Protein AF-A0A443Q7G7-F1 (afdb_monomer)

InterPro domains:
  IPR002477 Peptidoglycan binding-like [PF01471] (32-79)
  IPR021158 Peptidase M10A, cysteine switch, zinc binding site [PS00546] (82-89)
  IPR036365 PGBD-like superfamily [SSF47090] (23-89)
  IPR036366 PGBD superfamily [G3DSA:1.10.101.10] (28-89)

Organism: NCBI:txid1965070

Sequence (96 aa):
MAKLIFVIGVFSILFCSFIIRLSSANDVDPKTFLWKYGFMPNPRARGSKANMTDAVLQFQRFNNLEQTGTLNSETLRKMRSPRCGNPDIVRR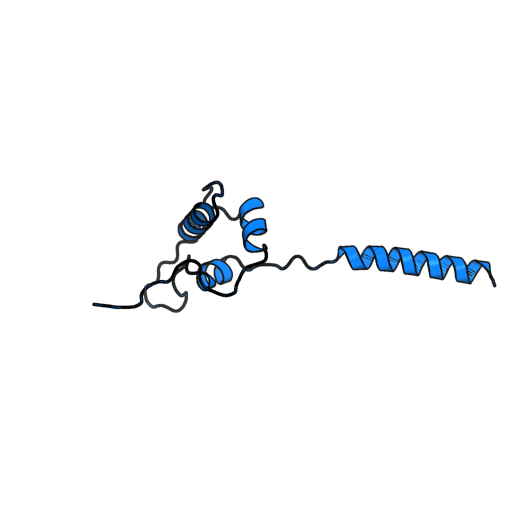SGIR

Nearest PDB structures (foldseek):
  8k5x-assembly1_A  TM=7.816E-01  e=2.887E-03  Homo sapiens
  8k5v-assembly1_A  TM=7.853E-01  e=3.276E-03  Homo sapiens
  8k5w-assembly1_A  TM=7.881E-01  e=3.717E-03  Homo sapiens
  5ue3-assembly1_A  TM=7.737E-01  e=5.430E-03  Homo sapiens
  1ck7-assembly1_A  TM=6.362E-01  e=7.448E-03  Homo sapiens

Structure (mmCIF, N/CA/C/O backbone):
data_AF-A0A443Q7G7-F1
#
_entry.id   AF-A0A443Q7G7-F1
#
loop_
_atom_site.group_PDB
_atom_site.id
_atom_site.type_symbol
_atom_site.label_atom_id
_atom_site.label_alt_id
_atom_site.label_comp_id
_atom_site.label_asym_id
_atom_site.label_entity_id
_atom_site.label_seq_id
_atom_site.pdbx_PDB_ins_code
_atom_site.Cartn_x
_atom_site.Cartn_y
_atom_site.Cartn_z
_atom_site.occupancy
_atom_site.B_iso_or_equiv
_atom_site.auth_seq_id
_atom_site.auth_comp_i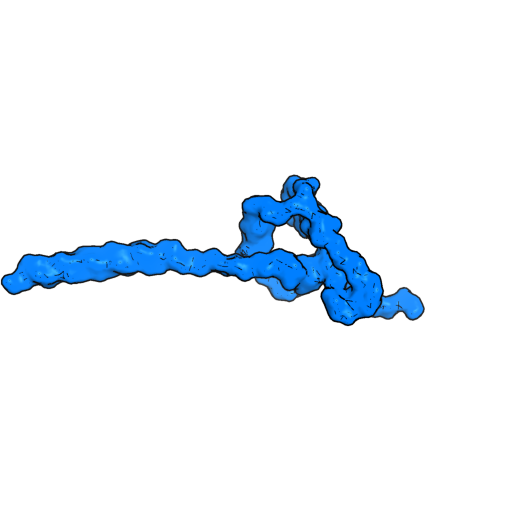d
_atom_site.auth_asym_id
_atom_site.auth_atom_id
_atom_site.pdbx_PDB_model_num
ATOM 1 N N . MET A 1 1 ? -16.925 0.666 56.859 1.00 59.03 1 MET A N 1
ATOM 2 C CA . MET A 1 1 ? -16.867 -0.575 56.054 1.00 59.03 1 MET A CA 1
ATOM 3 C C . MET A 1 1 ? -17.593 -0.446 54.707 1.00 59.03 1 MET A C 1
ATOM 5 O O . MET A 1 1 ? -16.958 -0.669 53.689 1.00 59.03 1 MET A O 1
ATOM 9 N N . ALA A 1 2 ? -18.858 0.001 54.647 1.00 48.34 2 ALA A N 1
ATOM 10 C CA . ALA A 1 2 ? -19.624 0.092 53.385 1.00 48.34 2 ALA A CA 1
ATOM 11 C C . ALA A 1 2 ? -19.098 1.108 52.337 1.00 48.34 2 ALA A C 1
ATOM 13 O O . ALA A 1 2 ? -19.207 0.871 51.139 1.00 48.34 2 ALA A O 1
ATOM 14 N N . LYS A 1 3 ? -18.472 2.216 52.765 1.00 48.56 3 LYS A N 1
ATOM 15 C CA . LYS A 1 3 ? -17.905 3.237 51.855 1.00 48.56 3 LYS A CA 1
ATOM 16 C C . LYS A 1 3 ? -16.683 2.753 51.060 1.00 48.56 3 LYS A C 1
ATOM 18 O O . LYS A 1 3 ? -16.434 3.262 49.977 1.00 48.56 3 LYS A O 1
ATOM 23 N N . LEU A 1 4 ? -15.947 1.761 51.570 1.00 43.94 4 LEU A N 1
ATOM 24 C CA . LEU A 1 4 ? -14.734 1.241 50.927 1.00 43.94 4 LEU A CA 1
ATOM 25 C C . LEU A 1 4 ? -15.065 0.310 49.748 1.00 43.94 4 LEU A C 1
ATOM 27 O O . LEU A 1 4 ? -14.384 0.328 48.733 1.00 43.94 4 LEU A O 1
ATOM 31 N N . ILE A 1 5 ? -16.167 -0.437 49.848 1.00 55.34 5 ILE A N 1
ATOM 32 C CA . ILE A 1 5 ? -16.628 -1.384 48.821 1.00 55.34 5 ILE A CA 1
ATOM 33 C C . ILE A 1 5 ? -17.119 -0.644 47.565 1.00 55.34 5 ILE A C 1
ATOM 35 O O . ILE A 1 5 ? -16.858 -1.076 46.444 1.00 55.34 5 ILE A O 1
ATOM 39 N N . PHE A 1 6 ? -17.768 0.512 47.740 1.00 52.75 6 PHE A N 1
ATOM 40 C CA . PHE A 1 6 ? -18.289 1.308 46.624 1.00 52.75 6 PHE A CA 1
ATOM 41 C C . PHE A 1 6 ? -17.169 1.941 45.780 1.00 52.75 6 PHE A C 1
ATOM 43 O O . PHE A 1 6 ? -17.249 1.962 44.555 1.00 52.75 6 PHE A O 1
ATOM 50 N N . VAL A 1 7 ? -16.081 2.391 46.418 1.00 57.19 7 VAL A N 1
ATOM 51 C CA . VAL A 1 7 ? -14.925 3.000 45.732 1.00 57.19 7 VAL A CA 1
ATOM 52 C C . VAL A 1 7 ? -14.169 1.969 44.888 1.00 57.19 7 VAL A C 1
ATOM 54 O O . VAL A 1 7 ? -13.787 2.271 43.761 1.00 57.19 7 VAL A O 1
ATOM 57 N N . ILE A 1 8 ? -14.023 0.734 45.380 1.00 59.84 8 ILE A N 1
ATOM 58 C CA . ILE A 1 8 ? -13.361 -0.358 44.646 1.00 59.84 8 ILE A CA 1
ATOM 59 C C . ILE A 1 8 ? -14.207 -0.797 43.438 1.00 59.84 8 ILE A C 1
ATOM 61 O O . ILE A 1 8 ? -13.664 -1.034 42.360 1.00 59.84 8 ILE A O 1
ATOM 65 N N . GLY A 1 9 ? -15.537 -0.846 43.584 1.00 58.53 9 GLY A N 1
ATOM 66 C CA . GLY A 1 9 ? -16.457 -1.183 42.492 1.00 58.53 9 GLY A CA 1
ATOM 67 C C . GLY A 1 9 ? -16.459 -0.146 41.365 1.00 58.53 9 GLY A C 1
ATOM 68 O O . GLY A 1 9 ? -16.353 -0.505 40.194 1.00 58.53 9 GLY A O 1
ATOM 69 N N . VAL A 1 10 ? -16.490 1.146 41.703 1.00 60.00 10 VAL A N 1
ATOM 70 C CA . VAL A 1 10 ? -16.421 2.234 40.712 1.00 60.00 10 VAL A CA 1
ATOM 71 C C . VAL A 1 10 ? -15.048 2.275 40.032 1.00 60.00 10 VAL A C 1
ATOM 73 O O . VAL A 1 10 ? -14.978 2.452 38.817 1.00 60.00 10 VAL A O 1
ATOM 76 N N . PHE A 1 11 ? -13.959 2.023 40.769 1.00 60.16 11 PHE A N 1
ATOM 77 C CA . PHE A 1 11 ? -12.617 1.919 40.191 1.00 60.16 11 PHE A CA 1
ATOM 78 C C . PHE A 1 11 ? -12.496 0.708 39.257 1.00 60.16 11 PHE A C 1
ATOM 80 O O . PHE A 1 11 ? -11.933 0.842 38.182 1.00 60.16 11 PHE A O 1
ATOM 87 N N . SER A 1 12 ? -13.096 -0.439 39.592 1.00 62.53 12 SER A N 1
ATOM 88 C CA . SER A 1 12 ? -13.134 -1.631 38.731 1.00 62.53 12 SER A CA 1
ATOM 89 C C . SER A 1 12 ? -13.910 -1.402 37.425 1.00 62.53 12 SER A C 1
ATOM 91 O O . SER A 1 12 ? -13.451 -1.815 36.363 1.00 62.53 12 SER A O 1
ATOM 93 N N . ILE A 1 13 ? -15.033 -0.676 37.466 1.00 61.56 13 ILE A N 1
ATOM 94 C CA . ILE A 1 13 ? -15.845 -0.346 36.279 1.00 61.56 13 ILE A CA 1
ATOM 95 C C . ILE A 1 13 ? -15.149 0.704 35.392 1.00 61.56 13 ILE A C 1
ATOM 97 O O . ILE A 1 13 ? -15.156 0.593 34.160 1.00 61.56 13 ILE A O 1
ATOM 101 N N . LEU A 1 14 ? -14.496 1.700 36.000 1.00 57.81 14 LEU A N 1
ATOM 102 C CA . LEU A 1 14 ? -13.694 2.696 35.280 1.00 57.81 14 LEU A CA 1
ATOM 103 C C . LEU A 1 14 ? -12.424 2.072 34.684 1.00 57.81 14 LEU A C 1
ATOM 105 O O . LEU A 1 14 ? -12.064 2.375 33.548 1.00 57.81 14 LEU A O 1
ATOM 109 N N . PHE A 1 15 ? -11.796 1.139 35.399 1.00 58.72 15 PHE A N 1
ATOM 110 C CA . PHE A 1 15 ? -10.650 0.371 34.918 1.00 58.72 15 PHE A CA 1
ATOM 111 C C . PHE A 1 15 ? -11.053 -0.589 33.790 1.00 58.72 15 PHE A C 1
ATOM 113 O O . PHE A 1 15 ? -10.348 -0.695 32.790 1.00 58.72 15 PHE A O 1
ATOM 120 N N . CYS A 1 16 ? -12.236 -1.208 33.872 1.00 54.50 16 CYS A N 1
ATOM 121 C CA . CYS A 1 16 ? -12.803 -2.021 32.794 1.00 54.50 16 CYS A CA 1
ATOM 122 C C . CYS A 1 16 ? -13.028 -1.184 31.522 1.00 54.50 16 CYS A C 1
ATOM 124 O O . CYS A 1 16 ? -12.611 -1.569 30.431 1.00 54.50 16 CYS A O 1
ATOM 126 N N . SER A 1 17 ? -13.584 0.021 31.670 1.00 58.47 17 SER A N 1
ATOM 127 C CA . SER A 1 17 ? -13.790 0.958 30.557 1.00 58.47 17 SER A CA 1
ATOM 128 C C . SER A 1 17 ? -12.476 1.471 29.945 1.00 58.47 17 SER A C 1
ATOM 130 O O . SER A 1 17 ? -12.418 1.707 28.738 1.00 58.47 17 SER A O 1
ATOM 132 N N . PHE A 1 18 ? -11.415 1.613 30.748 1.00 60.16 18 PHE A N 1
ATOM 133 C CA . PHE A 1 18 ? -10.078 2.012 30.294 1.00 60.16 18 PHE A CA 1
ATOM 134 C C . PHE A 1 18 ? -9.381 0.897 29.493 1.00 60.16 18 PHE A C 1
ATOM 136 O O . PHE A 1 18 ? -8.838 1.159 28.422 1.00 60.16 18 PHE A O 1
ATOM 143 N N . ILE A 1 19 ? -9.474 -0.360 29.944 1.00 57.97 19 ILE A N 1
ATOM 144 C CA . ILE A 1 19 ? -8.881 -1.519 29.253 1.00 57.97 19 ILE A CA 1
ATOM 145 C C . ILE A 1 19 ? -9.583 -1.818 27.917 1.00 57.97 19 ILE A C 1
ATOM 147 O O . ILE A 1 19 ? -8.914 -2.158 26.942 1.00 57.97 19 ILE A O 1
ATOM 151 N N . ILE A 1 20 ? -10.905 -1.626 27.810 1.00 54.78 20 ILE A N 1
ATOM 152 C CA . ILE A 1 20 ? -11.644 -1.881 26.554 1.00 54.78 20 ILE A CA 1
ATOM 153 C C . ILE A 1 20 ? -11.224 -0.915 25.424 1.00 54.78 20 ILE A C 1
ATOM 155 O O . ILE A 1 20 ? -11.299 -1.267 24.246 1.00 54.78 20 ILE A O 1
ATOM 159 N N . ARG A 1 21 ? -10.724 0.289 25.744 1.00 55.41 21 ARG A N 1
ATOM 160 C CA . ARG A 1 21 ? -10.227 1.252 24.739 1.00 55.41 21 ARG A CA 1
ATOM 161 C C . ARG A 1 21 ? -8.836 0.919 24.191 1.00 55.41 21 ARG A C 1
ATOM 163 O O . ARG A 1 21 ? -8.437 1.528 23.205 1.00 55.41 21 ARG A O 1
ATOM 170 N N . LEU A 1 22 ? -8.135 -0.066 24.756 1.00 58.78 22 LEU A N 1
ATOM 171 C CA . LEU A 1 22 ? -6.828 -0.534 24.277 1.00 58.78 22 LEU A CA 1
ATOM 172 C C . LEU A 1 22 ? -6.951 -1.557 23.135 1.00 58.78 22 LEU A C 1
ATOM 174 O O . LEU A 1 22 ? -6.008 -2.302 22.881 1.00 58.78 22 LEU A O 1
ATOM 178 N N . SER A 1 23 ? -8.110 -1.648 22.465 1.00 55.62 23 SER A N 1
ATOM 179 C CA . SER A 1 23 ? -8.286 -2.561 21.333 1.00 55.62 23 SER A CA 1
ATOM 180 C C . SER A 1 23 ? -7.167 -2.323 20.322 1.00 55.62 23 SER A C 1
ATOM 182 O O . SER A 1 23 ? -7.055 -1.252 19.724 1.00 55.62 23 SER A O 1
ATOM 184 N N . SER A 1 24 ? -6.287 -3.322 20.259 1.00 56.91 24 SER A N 1
ATOM 185 C CA . SER A 1 24 ? -4.999 -3.301 19.591 1.00 56.91 24 SER A CA 1
ATOM 186 C C . SER A 1 24 ? -5.175 -2.769 18.180 1.00 56.91 24 SER A C 1
ATOM 188 O O . SER A 1 24 ? -5.855 -3.377 17.349 1.00 56.91 24 SER A O 1
ATOM 190 N N . ALA A 1 25 ? -4.582 -1.610 17.909 1.00 60.19 25 ALA A N 1
ATOM 191 C CA . ALA A 1 25 ? -4.366 -1.179 16.548 1.00 60.19 25 ALA A CA 1
ATOM 192 C C . ALA A 1 25 ? -3.522 -2.279 15.898 1.00 60.19 25 ALA A C 1
ATOM 194 O O . ALA A 1 25 ? -2.322 -2.326 16.134 1.00 60.19 25 ALA A O 1
ATOM 195 N N . ASN A 1 26 ? -4.159 -3.191 15.154 1.00 65.94 26 ASN A N 1
ATOM 196 C CA . ASN A 1 26 ? -3.467 -4.213 14.379 1.00 65.94 26 ASN A CA 1
ATOM 197 C C . ASN A 1 26 ? -2.465 -3.479 13.492 1.00 65.94 26 ASN A C 1
ATOM 199 O O . ASN A 1 26 ? -2.858 -2.852 12.501 1.00 65.94 26 ASN A O 1
ATOM 203 N N . ASP A 1 27 ? -1.206 -3.460 13.916 1.00 78.44 27 ASP A N 1
ATOM 204 C CA . ASP A 1 27 ? -0.182 -2.711 13.221 1.00 78.44 27 ASP A CA 1
ATOM 205 C C . ASP A 1 27 ? 0.210 -3.544 12.009 1.00 78.44 27 ASP A C 1
ATOM 207 O O . ASP A 1 27 ? 0.831 -4.603 12.105 1.00 78.44 27 ASP A O 1
ATOM 211 N N . VAL A 1 28 ? -0.311 -3.140 10.856 1.00 87.38 28 VAL A N 1
ATOM 212 C CA . VAL A 1 28 ? -0.045 -3.817 9.595 1.00 87.38 28 VAL A CA 1
ATOM 213 C C . VAL A 1 28 ? 1.299 -3.313 9.107 1.00 87.38 28 VAL A C 1
ATOM 215 O O . VAL A 1 28 ? 1.389 -2.147 8.735 1.00 87.38 28 VAL A O 1
ATOM 218 N N . ASP A 1 29 ? 2.310 -4.185 9.046 1.00 94.06 29 ASP A N 1
ATOM 219 C CA . ASP A 1 29 ? 3.542 -3.875 8.317 1.00 94.06 29 ASP A CA 1
ATOM 220 C C . ASP A 1 29 ? 3.212 -3.710 6.819 1.00 94.06 29 ASP A C 1
ATOM 222 O O . ASP A 1 29 ? 2.895 -4.704 6.146 1.00 94.06 29 ASP A O 1
ATOM 226 N N . PRO A 1 30 ? 3.277 -2.487 6.258 1.00 94.81 30 PRO A N 1
ATOM 227 C CA . PRO A 1 30 ? 2.796 -2.221 4.906 1.00 94.81 30 PRO A CA 1
ATOM 228 C C . PRO A 1 30 ? 3.591 -2.981 3.848 1.00 94.81 30 PRO A C 1
ATOM 230 O O . PRO A 1 30 ? 3.041 -3.401 2.831 1.00 94.81 30 PRO A O 1
ATOM 233 N N . LYS A 1 31 ? 4.886 -3.210 4.091 1.00 93.56 31 LYS A N 1
ATOM 234 C CA . LYS A 1 31 ? 5.745 -3.926 3.148 1.00 93.56 31 LYS A CA 1
ATOM 235 C C . LYS A 1 31 ? 5.353 -5.397 3.054 1.00 93.56 31 LYS A C 1
ATOM 237 O O . LYS A 1 31 ? 5.132 -5.903 1.951 1.00 93.56 31 LYS A O 1
ATOM 242 N N . THR A 1 32 ? 5.233 -6.075 4.196 1.00 92.94 32 THR A N 1
ATOM 243 C CA . THR A 1 32 ? 4.775 -7.470 4.249 1.00 92.94 32 THR A CA 1
ATOM 244 C C . THR A 1 32 ? 3.367 -7.602 3.690 1.00 92.94 32 THR A C 1
ATOM 246 O O . THR A 1 32 ? 3.095 -8.544 2.949 1.00 92.94 32 THR A O 1
ATOM 249 N N . PHE A 1 33 ? 2.487 -6.642 3.976 1.00 95.31 33 PHE A N 1
ATOM 250 C CA . PHE A 1 33 ? 1.139 -6.603 3.427 1.00 95.31 33 PHE A CA 1
ATOM 251 C C . PHE A 1 33 ? 1.138 -6.542 1.893 1.00 95.31 33 PHE A C 1
ATOM 253 O O . PHE A 1 33 ? 0.533 -7.393 1.241 1.00 95.31 33 PHE A O 1
ATOM 260 N N . LEU A 1 34 ? 1.842 -5.570 1.306 1.00 95.44 34 LEU A N 1
ATOM 261 C CA . LEU A 1 34 ? 1.871 -5.371 -0.144 1.00 95.44 34 LEU A CA 1
ATOM 262 C C . LEU A 1 34 ? 2.471 -6.585 -0.857 1.00 95.44 34 LEU A C 1
ATOM 264 O O . LEU A 1 34 ? 1.984 -6.984 -1.913 1.00 95.44 34 LEU A O 1
ATOM 268 N N . TRP A 1 35 ? 3.486 -7.216 -0.265 1.00 93.00 35 TRP A N 1
ATOM 269 C CA . TRP A 1 35 ? 4.026 -8.474 -0.772 1.00 93.00 35 TRP A CA 1
ATOM 270 C C . TRP A 1 35 ? 3.012 -9.624 -0.675 1.00 93.00 35 TRP A C 1
ATOM 272 O O . TRP A 1 35 ? 2.754 -10.290 -1.678 1.00 93.00 35 TRP A O 1
ATOM 282 N N . LYS A 1 36 ? 2.401 -9.833 0.499 1.00 92.94 36 LYS A N 1
ATOM 283 C CA . LYS A 1 36 ? 1.438 -10.916 0.755 1.00 92.94 36 LYS A CA 1
ATOM 284 C C . LYS A 1 36 ? 0.251 -10.880 -0.209 1.00 92.94 36 LYS A C 1
ATOM 286 O O . LYS A 1 36 ? -0.179 -11.932 -0.673 1.00 92.94 36 LYS A O 1
ATOM 291 N N . TYR A 1 37 ? -0.253 -9.687 -0.521 1.00 95.31 37 TYR A N 1
ATOM 292 C CA . TYR A 1 37 ? -1.404 -9.511 -1.413 1.00 95.31 37 TYR A CA 1
ATOM 293 C C . TYR A 1 37 ? -1.030 -9.294 -2.889 1.00 95.31 37 TYR A C 1
ATOM 295 O O . TYR A 1 37 ? -1.914 -9.132 -3.726 1.00 95.31 37 TYR A O 1
ATOM 303 N N . GLY A 1 38 ? 0.259 -9.363 -3.238 1.00 93.56 38 GLY A N 1
ATOM 304 C CA . GLY A 1 38 ? 0.724 -9.404 -4.629 1.00 93.56 38 GLY A CA 1
ATOM 305 C C . GLY A 1 38 ? 1.027 -8.048 -5.277 1.00 93.56 38 GLY A C 1
ATOM 306 O O . GLY A 1 38 ? 1.420 -8.016 -6.442 1.00 93.56 38 GLY A O 1
ATOM 307 N N . PHE A 1 39 ? 0.922 -6.943 -4.534 1.00 94.38 39 PHE A N 1
ATOM 308 C CA . PHE A 1 39 ? 1.280 -5.593 -4.993 1.00 94.38 39 PHE A CA 1
ATOM 309 C C . PHE A 1 39 ? 2.794 -5.352 -5.052 1.00 94.38 39 PHE A C 1
ATOM 311 O O . PHE A 1 39 ? 3.251 -4.445 -5.743 1.00 94.38 39 PHE A O 1
ATOM 318 N N . MET A 1 40 ? 3.588 -6.155 -4.337 1.00 91.38 40 MET A N 1
ATOM 319 C CA . MET A 1 40 ? 5.048 -6.059 -4.332 1.00 91.38 40 MET A CA 1
ATOM 320 C C . MET A 1 40 ? 5.691 -7.403 -4.718 1.00 91.38 40 MET A C 1
ATOM 322 O O . MET A 1 40 ? 5.221 -8.460 -4.286 1.00 91.38 40 MET A O 1
ATOM 326 N N . PRO A 1 41 ? 6.768 -7.414 -5.534 1.00 86.25 41 PRO A N 1
ATOM 327 C CA . PRO A 1 41 ? 7.525 -8.631 -5.816 1.00 86.25 41 PRO A CA 1
ATOM 328 C C . PRO A 1 41 ? 8.098 -9.266 -4.545 1.00 86.25 41 PRO A C 1
ATOM 330 O O . PRO A 1 41 ? 8.351 -8.586 -3.552 1.00 86.25 41 PRO A O 1
ATOM 333 N N . ASN A 1 42 ? 8.351 -10.578 -4.603 1.00 81.88 42 ASN A N 1
ATOM 334 C CA . ASN A 1 42 ? 8.956 -11.305 -3.492 1.00 81.88 42 ASN A CA 1
ATOM 335 C C . ASN A 1 42 ? 10.295 -10.650 -3.095 1.00 81.88 42 ASN A C 1
ATOM 337 O O . ASN A 1 42 ? 11.185 -10.564 -3.946 1.00 81.88 42 ASN A O 1
ATOM 341 N N . PRO A 1 43 ? 10.471 -10.214 -1.832 1.00 75.06 43 PRO A N 1
ATOM 342 C CA . PRO A 1 43 ? 11.705 -9.568 -1.386 1.00 75.06 43 PRO A CA 1
ATOM 343 C C . PRO A 1 43 ? 12.930 -10.489 -1.468 1.00 75.06 43 PRO A C 1
ATOM 345 O O . PRO A 1 43 ? 14.055 -10.004 -1.488 1.00 75.06 43 PRO A O 1
ATOM 348 N N . ARG A 1 44 ? 12.727 -11.811 -1.543 1.00 80.12 44 ARG A N 1
ATOM 349 C CA . ARG A 1 44 ? 13.791 -12.812 -1.717 1.00 80.12 44 ARG A CA 1
ATOM 350 C C . ARG A 1 44 ? 14.094 -13.133 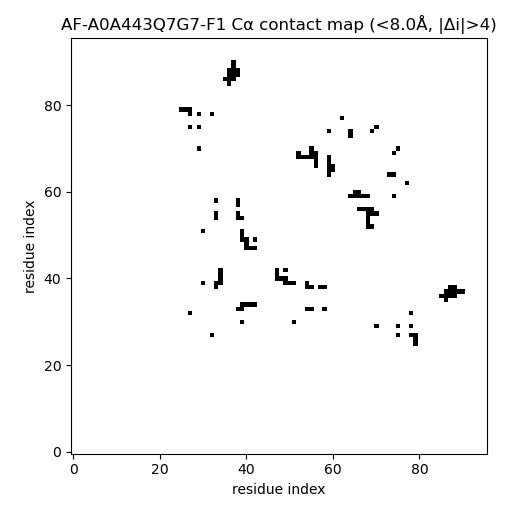-3.185 1.00 80.12 44 ARG A C 1
ATOM 352 O O . ARG A 1 44 ? 15.021 -13.891 -3.455 1.00 80.12 44 ARG A O 1
ATOM 359 N N . ALA A 1 45 ? 13.324 -12.605 -4.141 1.00 80.50 45 ALA A N 1
ATOM 360 C CA . ALA A 1 45 ? 13.569 -12.859 -5.557 1.00 80.50 45 ALA A CA 1
ATOM 361 C C . ALA A 1 45 ? 14.814 -12.098 -6.042 1.00 80.50 45 ALA A C 1
ATOM 363 O O . ALA A 1 45 ? 14.929 -10.881 -5.879 1.00 80.50 45 ALA A O 1
ATOM 364 N N . ARG A 1 46 ? 15.745 -12.824 -6.672 1.00 76.62 46 ARG A N 1
ATOM 365 C CA . ARG A 1 46 ? 16.982 -12.262 -7.232 1.00 76.62 46 ARG A CA 1
ATOM 366 C C . ARG A 1 46 ? 16.644 -11.219 -8.307 1.00 76.62 46 ARG A C 1
ATOM 368 O O . ARG A 1 46 ? 15.875 -11.504 -9.217 1.00 76.62 46 ARG A O 1
ATOM 375 N N . GLY A 1 47 ? 17.211 -10.014 -8.194 1.00 73.12 47 GLY A N 1
ATOM 376 C CA . GLY A 1 47 ? 16.986 -8.911 -9.145 1.0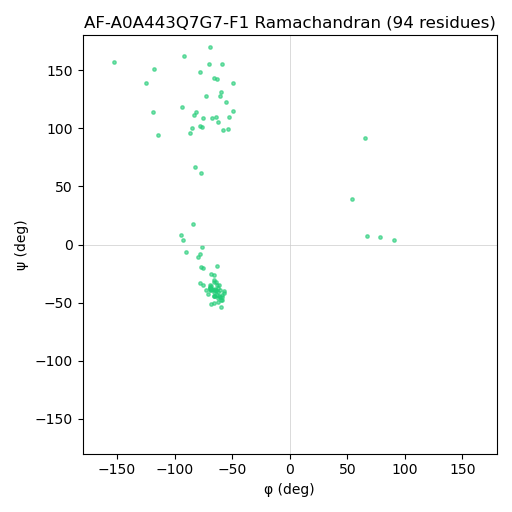0 73.12 47 GLY A CA 1
ATOM 377 C C . GLY A 1 47 ? 15.655 -8.162 -8.981 1.00 73.12 47 GLY A C 1
ATOM 378 O O . GLY A 1 47 ? 15.338 -7.297 -9.795 1.00 73.12 47 GLY A O 1
ATOM 379 N N . SER A 1 48 ? 14.876 -8.460 -7.938 1.00 69.56 48 SER A N 1
ATOM 380 C CA . SER A 1 48 ? 13.636 -7.744 -7.641 1.00 69.56 48 SER A CA 1
ATOM 381 C C . SER A 1 48 ? 13.917 -6.295 -7.226 1.00 69.56 48 SER A C 1
ATOM 383 O O . SER A 1 48 ? 14.402 -6.033 -6.126 1.00 69.56 48 SER A O 1
ATOM 385 N N . LYS A 1 49 ? 13.582 -5.337 -8.098 1.00 74.94 49 LYS A N 1
ATOM 386 C CA . LYS A 1 49 ? 13.476 -3.921 -7.729 1.00 74.94 49 LYS A CA 1
ATOM 387 C C . LYS A 1 49 ? 12.068 -3.671 -7.193 1.00 74.94 49 LYS A C 1
ATOM 389 O O . LYS A 1 49 ? 11.127 -3.496 -7.960 1.00 74.94 49 LYS A O 1
ATOM 394 N N . ALA A 1 50 ? 11.913 -3.7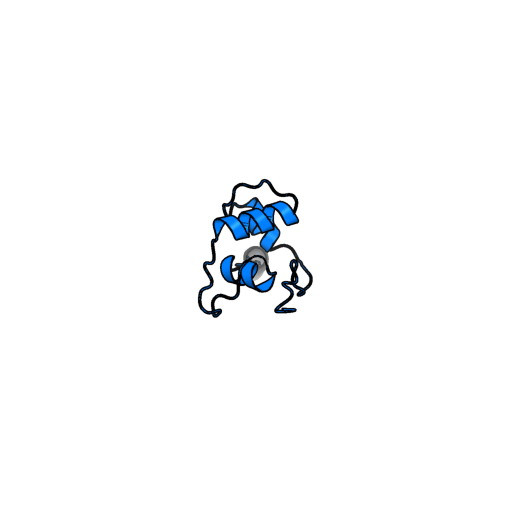13 -5.874 1.00 78.94 50 ALA A N 1
ATOM 395 C CA . ALA A 1 50 ? 10.657 -3.362 -5.224 1.00 78.94 50 ALA A CA 1
ATOM 396 C C . ALA A 1 50 ? 10.571 -1.839 -5.060 1.00 78.94 50 ALA A C 1
ATOM 398 O O . ALA A 1 50 ? 11.318 -1.266 -4.269 1.00 78.94 50 ALA A O 1
ATOM 399 N N . ASN A 1 51 ? 9.662 -1.191 -5.790 1.00 90.81 51 ASN A N 1
ATOM 400 C CA . ASN A 1 51 ? 9.323 0.210 -5.563 1.00 90.81 51 ASN A CA 1
ATOM 401 C C . ASN A 1 51 ? 8.106 0.289 -4.630 1.00 90.81 51 ASN A C 1
ATOM 403 O O . ASN A 1 51 ? 7.035 -0.226 -4.953 1.00 90.81 51 ASN A O 1
ATOM 407 N N . MET A 1 52 ? 8.285 0.904 -3.458 1.00 93.94 52 MET A N 1
ATOM 408 C CA . MET A 1 52 ? 7.212 1.060 -2.473 1.00 93.94 52 MET A CA 1
ATOM 409 C C . MET A 1 52 ? 6.088 1.949 -3.008 1.00 93.94 52 MET A C 1
ATOM 411 O O . MET A 1 52 ? 4.923 1.584 -2.888 1.00 93.94 52 MET A O 1
ATOM 415 N N . THR A 1 53 ? 6.431 3.074 -3.637 1.00 96.56 53 THR A N 1
ATOM 416 C CA . THR A 1 53 ? 5.453 4.034 -4.160 1.00 96.56 53 THR A CA 1
ATOM 417 C C . THR A 1 53 ? 4.561 3.385 -5.213 1.00 96.56 53 THR A C 1
ATOM 419 O O . THR A 1 53 ? 3.341 3.484 -5.120 1.00 96.56 53 THR A O 1
ATOM 422 N N . ASP A 1 54 ? 5.138 2.630 -6.153 1.00 95.69 54 ASP A N 1
ATOM 423 C CA . ASP A 1 54 ? 4.363 1.942 -7.196 1.00 95.69 54 ASP A CA 1
ATOM 424 C C . ASP A 1 54 ? 3.428 0.876 -6.611 1.00 95.69 54 ASP A C 1
ATOM 426 O O . ASP A 1 54 ? 2.293 0.722 -7.066 1.00 95.69 54 ASP A O 1
ATOM 430 N N . ALA A 1 55 ? 3.882 0.141 -5.591 1.00 96.31 55 ALA A N 1
ATOM 431 C CA . ALA A 1 55 ? 3.059 -0.855 -4.910 1.00 96.31 55 ALA A CA 1
ATOM 432 C C . ALA A 1 55 ? 1.889 -0.197 -4.157 1.00 96.31 55 ALA A C 1
ATOM 434 O O . ALA A 1 55 ? 0.762 -0.693 -4.209 1.00 96.31 55 ALA A O 1
ATOM 435 N N . VAL A 1 56 ? 2.134 0.942 -3.500 1.00 98.00 56 VAL A N 1
ATOM 436 C CA . VAL A 1 56 ? 1.093 1.727 -2.821 1.00 98.00 56 VAL A CA 1
ATOM 437 C C . VAL A 1 56 ? 0.097 2.302 -3.827 1.00 98.00 56 VAL A C 1
ATOM 439 O O . VAL A 1 56 ? -1.104 2.168 -3.610 1.00 98.00 56 VAL A O 1
ATOM 442 N N . LEU A 1 57 ? 0.562 2.859 -4.950 1.00 98.25 57 LEU A N 1
ATOM 443 C CA . LEU A 1 57 ? -0.304 3.359 -6.025 1.00 98.25 57 LEU A CA 1
ATOM 444 C C . LEU A 1 57 ? -1.206 2.254 -6.584 1.00 98.25 57 LEU A C 1
ATOM 446 O O . LEU A 1 57 ? -2.407 2.463 -6.761 1.00 98.25 57 LEU A O 1
ATOM 450 N N . GLN A 1 58 ? -0.660 1.055 -6.811 1.00 97.25 58 GLN A N 1
ATOM 451 C CA . GLN A 1 58 ? -1.456 -0.092 -7.254 1.00 97.25 58 GLN A CA 1
ATOM 452 C C . GLN A 1 58 ? -2.498 -0.506 -6.210 1.00 97.25 58 GLN A C 1
ATOM 454 O O . GLN A 1 58 ? -3.651 -0.748 -6.568 1.00 97.25 58 GLN A O 1
ATOM 459 N N . PHE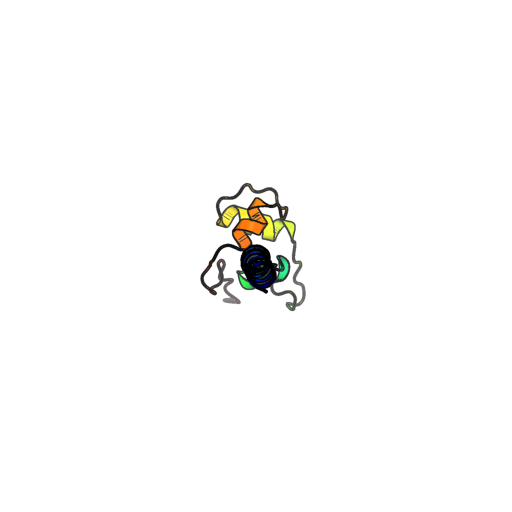 A 1 59 ? -2.126 -0.547 -4.928 1.00 97.62 59 PHE A N 1
ATOM 460 C CA . PHE A 1 59 ? -3.060 -0.853 -3.844 1.00 97.62 59 PHE A CA 1
ATOM 461 C C . PHE A 1 59 ? -4.187 0.182 -3.741 1.00 97.62 59 PHE A C 1
ATOM 463 O O . PHE A 1 59 ? -5.358 -0.191 -3.627 1.00 97.62 59 PHE A O 1
ATOM 470 N N . GLN A 1 60 ? -3.846 1.471 -3.806 1.00 98.56 60 GLN A N 1
ATOM 471 C CA . GLN A 1 60 ? -4.806 2.573 -3.780 1.00 98.56 60 GLN A CA 1
ATOM 472 C C . GLN A 1 60 ? -5.774 2.470 -4.957 1.00 98.56 60 GLN A C 1
ATOM 474 O O . GLN A 1 60 ? -6.985 2.469 -4.751 1.00 98.56 60 GLN A O 1
ATOM 479 N N . ARG A 1 61 ? -5.253 2.257 -6.171 1.00 98.31 61 ARG A N 1
ATOM 480 C CA . ARG A 1 61 ? -6.065 2.060 -7.375 1.00 98.31 61 ARG A CA 1
ATOM 481 C C . ARG A 1 61 ? -7.004 0.859 -7.257 1.00 98.31 61 ARG A C 1
ATOM 483 O O . ARG A 1 61 ? -8.176 0.985 -7.586 1.00 98.31 61 ARG A O 1
ATOM 490 N N . PHE A 1 62 ? -6.518 -0.284 -6.769 1.00 97.31 62 PHE A N 1
ATOM 491 C CA . PHE A 1 62 ? -7.337 -1.489 -6.582 1.00 97.31 62 PHE A CA 1
ATOM 492 C C . PHE A 1 62 ? -8.485 -1.268 -5.585 1.00 97.31 62 PHE A C 1
ATOM 494 O O . PHE A 1 62 ? -9.574 -1.806 -5.754 1.00 97.31 62 PHE A O 1
ATOM 501 N N . ASN A 1 63 ? -8.254 -0.455 -4.551 1.00 97.38 63 ASN A N 1
ATOM 502 C CA . ASN A 1 63 ? -9.231 -0.177 -3.497 1.00 97.38 63 ASN A CA 1
ATOM 503 C C . ASN A 1 63 ? -10.065 1.092 -3.736 1.00 97.38 63 ASN A C 1
ATOM 505 O O . ASN A 1 63 ? -10.798 1.489 -2.830 1.00 97.38 63 ASN A O 1
ATOM 509 N N . ASN A 1 64 ? -9.966 1.715 -4.917 1.00 97.94 64 ASN A N 1
ATOM 510 C CA . ASN A 1 64 ? -10.619 2.987 -5.249 1.00 97.94 64 ASN A CA 1
ATOM 511 C C . ASN A 1 64 ? -10.301 4.117 -4.249 1.00 97.94 64 ASN A C 1
ATOM 513 O O . ASN A 1 64 ? -11.172 4.904 -3.885 1.00 97.94 64 ASN A O 1
ATOM 517 N N . LEU A 1 65 ? -9.054 4.175 -3.782 1.00 98.31 65 LEU A N 1
ATOM 518 C CA . LEU A 1 65 ? -8.529 5.284 -2.989 1.00 98.31 65 LEU A CA 1
ATOM 519 C C . LEU A 1 65 ? -7.869 6.321 -3.901 1.00 98.31 65 LEU A C 1
ATOM 521 O O . LEU A 1 65 ? -7.473 6.025 -5.031 1.00 98.31 65 LEU A O 1
ATOM 525 N N . GLU A 1 66 ? -7.683 7.527 -3.374 1.00 98.25 66 GLU A N 1
ATOM 526 C CA . GLU A 1 66 ? -6.839 8.530 -4.013 1.00 98.25 66 GLU A CA 1
ATOM 527 C C . GLU A 1 66 ? -5.401 8.004 -4.168 1.00 98.25 66 GLU A C 1
ATOM 529 O O . GLU A 1 66 ? -4.805 7.472 -3.228 1.00 98.25 66 GLU A O 1
ATOM 534 N N . GLN A 1 67 ? -4.848 8.142 -5.373 1.00 98.38 67 GLN A N 1
ATOM 535 C CA . GLN A 1 67 ? -3.531 7.627 -5.748 1.00 98.38 67 GLN A CA 1
ATOM 536 C C . GLN A 1 67 ? -2.413 8.585 -5.306 1.00 98.38 67 GLN A C 1
ATOM 538 O O . GLN A 1 67 ? -1.740 9.198 -6.129 1.00 98.38 67 GLN A O 1
ATOM 543 N N . THR A 1 68 ? -2.216 8.729 -3.996 1.00 98.19 68 THR A N 1
ATOM 544 C CA . THR A 1 68 ? -1.166 9.595 -3.430 1.00 98.19 68 THR A CA 1
ATOM 545 C C . THR A 1 68 ? 0.230 8.974 -3.495 1.00 98.19 68 THR A C 1
ATOM 547 O O . THR A 1 68 ? 1.225 9.673 -3.320 1.00 98.19 68 THR A O 1
ATOM 550 N N . GLY A 1 69 ? 0.320 7.649 -3.660 1.00 97.44 69 GLY A N 1
ATOM 551 C CA . GLY A 1 69 ? 1.574 6.889 -3.615 1.00 97.44 69 GLY A CA 1
ATOM 552 C C . GLY A 1 69 ? 2.239 6.843 -2.237 1.00 97.44 69 GLY A C 1
ATOM 553 O O . GLY A 1 69 ? 3.345 6.327 -2.093 1.00 97.44 69 GLY A O 1
ATOM 554 N N . THR A 1 70 ? 1.561 7.352 -1.211 1.00 97.81 70 THR A N 1
ATOM 555 C CA . THR A 1 70 ? 2.040 7.419 0.169 1.00 97.81 70 THR A CA 1
ATOM 556 C C . THR A 1 70 ? 1.143 6.603 1.089 1.00 97.81 70 THR A C 1
ATOM 558 O O . THR A 1 70 ? -0.055 6.453 0.858 1.00 97.81 70 THR A O 1
ATOM 561 N N . LEU A 1 71 ? 1.715 6.085 2.175 1.00 96.94 71 LEU A N 1
ATOM 562 C C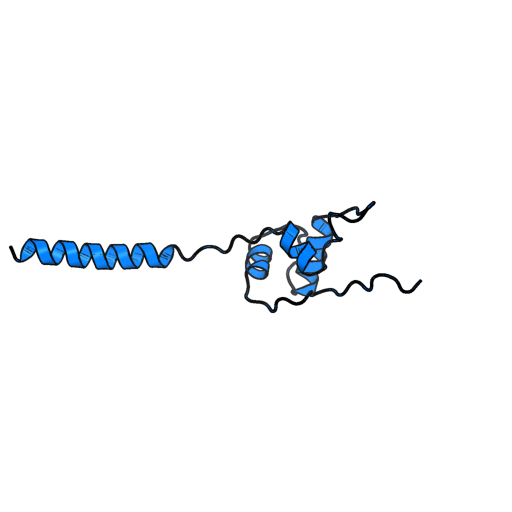A . LEU A 1 71 ? 0.983 5.354 3.212 1.00 96.94 71 LEU A CA 1
ATOM 563 C C . LEU A 1 71 ? 0.209 6.321 4.123 1.00 96.94 71 LEU A C 1
ATOM 565 O O . LEU A 1 71 ? 0.479 6.426 5.316 1.00 96.94 71 LEU A O 1
ATOM 569 N N . ASN A 1 72 ? -0.733 7.066 3.544 1.00 96.69 72 ASN A N 1
ATOM 570 C CA . ASN A 1 72 ? -1.593 7.981 4.286 1.00 96.69 72 ASN A CA 1
ATOM 571 C C . ASN A 1 72 ? -2.582 7.223 5.198 1.00 96.69 72 ASN A C 1
ATOM 573 O O . ASN A 1 72 ? -2.731 5.998 5.131 1.00 96.69 72 ASN A O 1
ATOM 577 N N . SER A 1 73 ? -3.268 7.961 6.071 1.00 95.88 73 SER A N 1
ATOM 578 C CA . SER A 1 73 ? -4.206 7.401 7.052 1.00 95.88 73 SER A CA 1
ATOM 579 C C . SER A 1 73 ? -5.327 6.580 6.406 1.00 95.88 73 SER A C 1
ATOM 581 O O . SER A 1 73 ? -5.641 5.495 6.892 1.00 95.88 73 SER A O 1
ATOM 583 N N . GLU A 1 74 ? -5.887 7.051 5.290 1.00 97.19 74 GLU A N 1
ATOM 584 C CA . GLU A 1 74 ? -6.894 6.339 4.488 1.00 97.19 74 GLU A CA 1
ATOM 585 C C . GLU A 1 74 ? -6.368 4.982 3.994 1.00 97.19 74 GLU A C 1
ATOM 587 O O . GLU A 1 74 ? -7.011 3.944 4.178 1.00 97.19 74 GLU A O 1
ATOM 592 N N . THR A 1 75 ? -5.153 4.972 3.442 1.00 97.75 75 THR A N 1
ATOM 593 C CA . THR A 1 75 ? -4.477 3.775 2.930 1.00 97.75 75 THR A CA 1
ATOM 594 C C . THR A 1 75 ? -4.232 2.768 4.049 1.00 97.75 75 THR A C 1
ATOM 596 O O . THR A 1 75 ? -4.618 1.606 3.928 1.00 97.75 75 THR A O 1
ATOM 599 N N . LEU A 1 76 ? -3.659 3.206 5.174 1.00 96.75 76 LEU A N 1
ATOM 600 C CA . LEU A 1 76 ? -3.394 2.337 6.323 1.00 96.75 76 LEU A CA 1
ATOM 601 C C . LEU A 1 76 ? -4.685 1.808 6.954 1.00 96.75 76 LEU A C 1
ATOM 603 O O . LEU A 1 76 ? -4.748 0.637 7.332 1.00 96.75 76 LEU A O 1
ATOM 607 N N . ARG A 1 77 ? -5.739 2.629 7.031 1.00 95.69 77 ARG A N 1
ATOM 608 C CA . ARG A 1 77 ? -7.056 2.192 7.511 1.00 95.69 77 ARG A CA 1
ATOM 609 C C . ARG A 1 77 ? -7.634 1.106 6.607 1.00 95.69 77 ARG A C 1
ATOM 611 O O . ARG A 1 77 ? -8.160 0.115 7.109 1.00 95.69 77 ARG A O 1
ATOM 618 N N . LYS A 1 78 ? -7.484 1.245 5.287 1.00 96.94 78 LYS A N 1
ATOM 619 C CA . LYS A 1 78 ? -7.919 0.230 4.319 1.00 96.94 78 LYS A CA 1
ATOM 620 C C . LYS A 1 78 ? -7.076 -1.048 4.378 1.00 96.94 78 LYS A C 1
ATOM 622 O O . LYS A 1 78 ? -7.616 -2.139 4.225 1.00 96.94 78 LYS A O 1
ATOM 627 N N . MET A 1 79 ? -5.773 -0.952 4.645 1.00 96.25 79 MET A N 1
ATOM 628 C CA . MET A 1 79 ? -4.927 -2.136 4.863 1.00 96.25 79 MET A CA 1
ATOM 629 C C . MET A 1 79 ? -5.359 -2.933 6.104 1.00 96.25 79 MET A C 1
ATOM 631 O O . MET A 1 79 ? -5.310 -4.162 6.090 1.00 96.25 79 MET A O 1
ATOM 635 N N . ARG A 1 80 ? -5.838 -2.249 7.151 1.00 94.50 80 ARG A N 1
ATOM 636 C CA . ARG A 1 80 ? -6.327 -2.859 8.403 1.00 94.50 80 ARG A CA 1
ATOM 637 C C . ARG A 1 80 ? -7.745 -3.424 8.319 1.00 94.50 80 ARG A C 1
ATOM 639 O O . ARG A 1 80 ? -8.171 -4.096 9.257 1.00 94.50 80 ARG A O 1
ATOM 646 N N . SER A 1 81 ? -8.496 -3.152 7.249 1.00 93.62 81 SER A N 1
ATOM 647 C CA . SER A 1 81 ? -9.866 -3.657 7.143 1.00 93.62 81 SER A CA 1
ATOM 648 C C . SER A 1 81 ? -9.878 -5.189 7.034 1.00 93.62 81 SER A C 1
ATOM 650 O O . SER A 1 81 ? -9.014 -5.741 6.341 1.00 93.62 81 SER A O 1
ATOM 652 N N . PRO A 1 82 ? -10.867 -5.879 7.639 1.00 92.38 82 PRO A N 1
ATOM 653 C CA . PRO A 1 82 ? -11.041 -7.319 7.475 1.00 92.38 82 PRO A CA 1
ATOM 654 C C . PRO A 1 82 ? -11.023 -7.729 6.000 1.00 92.38 82 PRO A C 1
ATOM 656 O O . PRO A 1 82 ? -11.579 -7.038 5.144 1.00 92.38 82 PRO A O 1
ATOM 659 N N . ARG A 1 83 ? -10.353 -8.841 5.701 1.00 90.06 83 ARG A N 1
ATOM 660 C CA . ARG A 1 83 ? -10.143 -9.344 4.340 1.00 90.06 83 ARG A CA 1
ATOM 661 C C . ARG A 1 83 ? -9.975 -10.854 4.348 1.00 90.06 83 ARG A C 1
ATOM 663 O O . ARG A 1 83 ? -9.589 -11.433 5.363 1.00 90.06 83 ARG A O 1
ATOM 670 N N . CYS A 1 84 ? -10.238 -11.482 3.207 1.00 89.62 84 CYS A N 1
ATOM 671 C CA . CYS A 1 84 ? -9.850 -12.872 3.009 1.00 89.62 84 CYS A CA 1
ATOM 672 C C . CYS A 1 84 ? -8.319 -12.977 2.879 1.00 89.62 84 CYS A C 1
ATOM 674 O O . CYS A 1 84 ? -7.644 -12.007 2.538 1.00 89.62 84 CYS A O 1
ATOM 676 N N . GLY A 1 85 ? -7.749 -14.142 3.186 1.00 90.38 85 GLY A N 1
ATOM 677 C CA . GLY A 1 85 ? -6.295 -14.345 3.164 1.00 90.38 85 GLY A CA 1
ATOM 678 C C . GLY A 1 85 ? -5.682 -14.501 1.767 1.00 90.38 85 GLY A C 1
ATOM 679 O O . GLY A 1 85 ? -4.465 -14.659 1.673 1.00 90.38 85 GLY A O 1
ATOM 680 N N . ASN A 1 86 ? -6.497 -14.482 0.709 1.00 94.06 86 ASN A N 1
ATOM 681 C CA . ASN A 1 86 ? -6.052 -14.713 -0.662 1.00 94.06 86 ASN A CA 1
ATOM 682 C C . ASN A 1 86 ? -5.363 -13.465 -1.244 1.00 94.06 86 ASN A C 1
ATOM 684 O O . ASN A 1 86 ? -5.740 -12.351 -0.882 1.00 94.06 86 ASN A O 1
ATOM 688 N N . PRO A 1 87 ? -4.380 -13.620 -2.151 1.00 93.56 87 PRO A N 1
ATOM 689 C CA . PRO A 1 87 ? -3.768 -12.487 -2.836 1.00 93.56 87 PRO A CA 1
ATOM 690 C C . PRO A 1 87 ? -4.765 -11.722 -3.710 1.00 93.56 87 PRO A C 1
ATOM 692 O O . PRO A 1 87 ? -5.575 -12.335 -4.404 1.00 93.56 87 PRO A O 1
ATOM 695 N N . ASP A 1 88 ? -4.632 -10.395 -3.733 1.00 93.81 88 ASP A N 1
ATOM 696 C CA . ASP A 1 88 ? -5.429 -9.516 -4.595 1.00 93.81 88 ASP A CA 1
ATOM 697 C C . ASP A 1 88 ? -4.935 -9.603 -6.054 1.00 93.81 88 ASP A C 1
ATOM 699 O O . ASP A 1 88 ? -5.721 -9.569 -7.001 1.00 93.81 88 ASP A O 1
ATOM 703 N N . ILE A 1 89 ? -3.618 -9.776 -6.246 1.00 90.25 89 ILE A N 1
ATOM 704 C CA . ILE A 1 89 ? -2.981 -9.917 -7.561 1.00 90.25 89 ILE A CA 1
ATOM 705 C C . ILE A 1 89 ? -2.281 -11.278 -7.665 1.00 90.25 89 ILE A C 1
ATOM 707 O O . ILE A 1 89 ? -1.262 -11.533 -7.018 1.00 90.25 89 ILE A O 1
ATOM 711 N N . VAL A 1 90 ? -2.781 -12.144 -8.552 1.00 86.62 90 VAL A N 1
ATOM 712 C CA . VAL A 1 90 ? -2.138 -13.427 -8.878 1.00 86.62 90 VAL A CA 1
ATOM 713 C C . VAL A 1 90 ? -1.083 -13.204 -9.960 1.00 86.62 90 VAL A C 1
ATOM 715 O O . VAL A 1 90 ? -1.386 -13.114 -11.151 1.00 86.62 90 VAL A O 1
ATOM 718 N N . ARG A 1 91 ? 0.192 -13.134 -9.565 1.00 71.25 91 ARG A N 1
ATOM 719 C CA . ARG A 1 91 ? 1.300 -13.120 -10.529 1.00 71.25 91 ARG A CA 1
ATOM 720 C C . ARG A 1 91 ? 1.485 -14.531 -11.080 1.00 71.25 91 ARG A C 1
ATOM 722 O O . ARG A 1 91 ? 1.961 -15.411 -10.368 1.00 71.25 91 ARG A O 1
ATOM 729 N N . ARG A 1 92 ? 1.126 -14.754 -12.348 1.00 69.00 92 ARG A N 1
ATOM 730 C CA . ARG A 1 92 ? 1.464 -16.006 -13.042 1.00 69.00 92 ARG A CA 1
ATOM 731 C C . ARG A 1 92 ? 2.986 -16.119 -13.124 1.00 69.00 92 ARG A C 1
ATOM 733 O O . ARG A 1 92 ? 3.632 -15.395 -13.879 1.00 69.00 92 ARG A O 1
ATOM 740 N N . SER A 1 93 ? 3.555 -16.995 -12.306 1.00 60.09 93 SER A N 1
ATOM 741 C CA . SER A 1 93 ? 4.967 -17.347 -12.375 1.00 60.09 93 SER A CA 1
ATOM 742 C C . SER A 1 93 ? 5.163 -18.285 -13.566 1.00 60.09 93 SER A C 1
ATOM 744 O O . SER A 1 93 ? 4.823 -19.453 -13.465 1.00 60.09 93 SER A O 1
ATOM 746 N N . GLY A 1 94 ? 5.665 -17.761 -14.687 1.00 57.69 94 GLY A N 1
ATOM 747 C CA . GLY A 1 94 ? 6.232 -18.551 -15.787 1.00 57.69 94 GLY 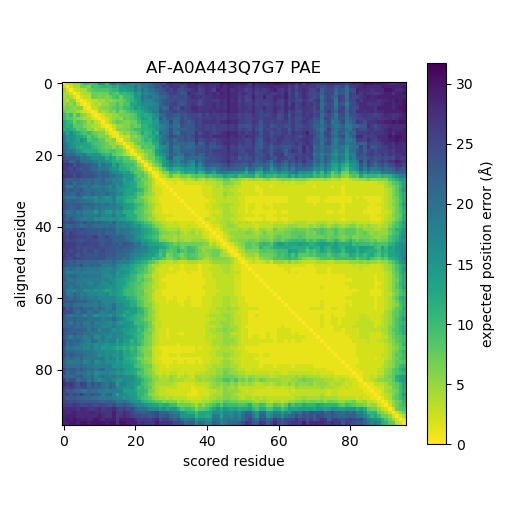A CA 1
ATOM 748 C C . GLY A 1 94 ? 5.271 -19.469 -16.553 1.00 57.69 94 GLY A C 1
ATOM 749 O O . GLY A 1 94 ? 5.165 -20.651 -16.257 1.00 57.69 94 GLY A O 1
ATOM 750 N N . ILE A 1 95 ? 4.681 -18.953 -17.634 1.00 47.16 95 ILE A N 1
ATOM 751 C CA . ILE A 1 95 ? 4.618 -19.717 -18.887 1.00 47.16 95 ILE A CA 1
ATOM 752 C C . ILE A 1 95 ? 5.478 -18.925 -19.866 1.00 47.16 95 ILE A C 1
ATOM 754 O O . ILE A 1 95 ? 5.028 -17.928 -20.435 1.00 47.16 95 ILE A O 1
ATOM 758 N N . ARG A 1 96 ? 6.746 -19.300 -19.967 1.00 46.31 96 ARG A N 1
ATOM 759 C CA . ARG A 1 96 ? 7.586 -19.027 -21.125 1.00 46.31 96 ARG A CA 1
ATOM 760 C C . ARG A 1 96 ? 8.664 -20.093 -21.183 1.00 46.31 96 ARG A C 1
ATOM 762 O O . ARG A 1 96 ? 9.196 -20.406 -20.096 1.00 46.31 96 ARG A O 1
#

pLDDT: mean 80.47, std 17.73, range [43.94, 98.56]

Solvent-accessible surface area (backbone atoms only — not comparable to full-atom values): 6016 Å² total; per-residue (Å²): 117,75,72,60,57,55,54,54,51,53,48,50,55,53,48,50,58,56,58,64,70,61,66,72,76,71,78,69,58,66,67,61,48,35,34,65,30,42,51,31,66,59,90,83,45,86,89,60,82,74,54,67,42,62,23,41,28,50,50,23,55,76,69,74,44,80,70,75,40,59,90,41,70,71,53,51,53,60,70,61,47,91,74,75,93,67,53,82,41,84,77,84,79,76,93,125

Foldseek 3Di:
DVVVVVVVVVVVVVVVVVVVVPPDPPQDPVVVLLPQQVLFPDPPDPPGPTDQLSSLQVQCVLVVHPSPSDCDPVSRVVSSDDDDSYHNDDDPDDDD

Mean predicted aligned error: 11.41 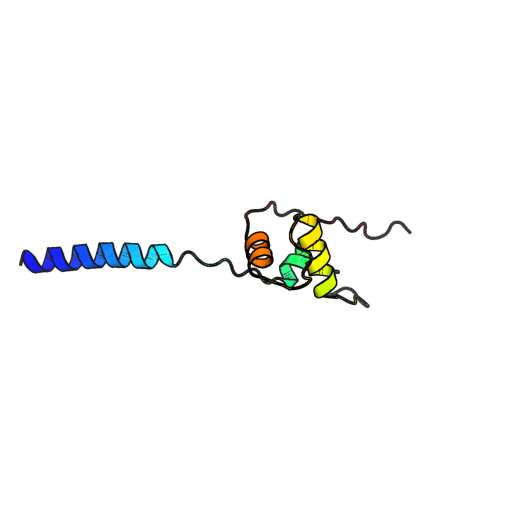Å

Secondary structure (DSSP, 8-state):
-HHHHHHHHHHHHHHHHHHHTT-------HHHHHHHTTSS--TTSTT----HHHHHHHHHHHTT----SS--HHHHHHHTS---SS-SS-------

Radius of gyration: 21.88 Å; Cα contacts (8 Å, |Δi|>4): 71; chains: 1; bounding box: 37×29×77 Å